Protein AF-A0A967H0J1-F1 (afdb_monomer)

Sequence (138 aa):
DINLATERRHEFLNKMTQTVGEAFLGLTLGCAQCHTHKTDPVSIEDFYRFRAIFANTVIDPKKSKQLAPFVREPGPRPPASFVMERGDFRRPGNPVQPAFLRITNPHNEQISPPPEDAATSGRRAALATWLTRPTHPL

Foldseek 3Di:
DVDDPLVVLLVVLLVVLQVCCCPQVVDRCNQQLQAQDPPDNFHLQLSQLQSLLLQQWDFDPPPDPPDPTDIDRAAQDGDWTFRAHRNPSVRGDHTYHHDHRCVQCVVRDDDDRDPRRDRGNCSVVVVVCQSPDPPRSD

Mean predicted aligned error: 5.74 Å

Solvent-accessible surface area (backbone atoms only — not comparable to full-atom values): 8033 Å² total; per-residue (Å²): 121,103,78,46,69,67,54,56,51,46,54,52,44,51,49,51,41,27,53,50,30,39,75,75,69,72,35,87,48,66,62,13,50,44,38,58,41,92,86,49,95,45,37,34,60,43,40,35,14,38,30,35,38,60,47,39,60,42,76,48,82,88,74,44,94,88,50,79,71,56,75,44,53,68,39,35,72,52,64,90,35,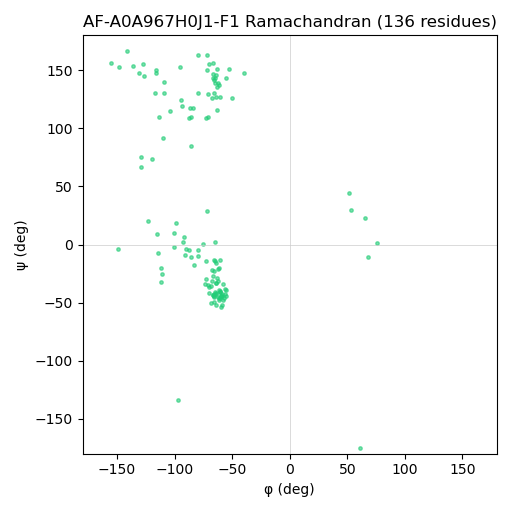45,32,36,55,65,48,36,84,88,40,70,54,62,76,49,62,48,35,68,46,62,85,72,32,89,81,68,66,75,69,72,81,47,58,89,85,34,68,34,40,52,42,60,58,52,49,51,54,51,71,69,39,94,82,39,85,118

pLDDT: mean 87.68, std 12.81, range [47.91, 97.81]

Radius of gyration: 15.19 Å; Cα contacts (8 Å, |Δi|>4): 201; chains: 1; bounding box: 40×36×34 Å

Structure (mmCIF, N/CA/C/O backbone):
data_AF-A0A967H0J1-F1
#
_entry.id   AF-A0A967H0J1-F1
#
loop_
_atom_site.group_PDB
_atom_site.id
_atom_site.type_symbol
_atom_site.label_atom_id
_atom_site.label_alt_id
_atom_site.label_comp_id
_atom_site.label_asym_id
_atom_site.label_entity_id
_atom_site.label_seq_id
_atom_site.pdbx_PDB_ins_code
_atom_site.Cartn_x
_atom_site.Cartn_y
_atom_site.Cartn_z
_atom_site.occupancy
_atom_site.B_iso_or_equiv
_atom_site.auth_seq_id
_atom_site.auth_comp_id
_atom_site.auth_asym_id
_atom_site.auth_atom_id
_atom_site.pdbx_PDB_model_num
ATOM 1 N N . ASP A 1 1 ? 23.637 -3.467 -9.111 1.00 48.94 1 ASP A N 1
ATOM 2 C CA . ASP A 1 1 ? 24.070 -2.096 -9.419 1.00 48.94 1 ASP A CA 1
ATOM 3 C C . ASP A 1 1 ? 23.250 -1.175 -8.535 1.00 48.94 1 ASP A C 1
ATOM 5 O O . ASP A 1 1 ? 22.032 -1.208 -8.648 1.00 48.94 1 ASP A O 1
ATOM 9 N N . ILE A 1 2 ? 23.895 -0.446 -7.621 1.00 54.47 2 ILE A N 1
ATOM 10 C CA . ILE A 1 2 ? 23.274 0.299 -6.502 1.00 54.47 2 ILE A CA 1
ATOM 11 C C . ILE A 1 2 ? 22.371 1.467 -6.962 1.00 54.47 2 ILE A C 1
ATOM 13 O O . ILE A 1 2 ? 21.838 2.228 -6.160 1.00 54.47 2 ILE A O 1
ATOM 17 N N . ASN A 1 3 ? 22.219 1.629 -8.282 1.00 62.38 3 ASN A N 1
ATOM 18 C CA . ASN A 1 3 ? 21.550 2.739 -8.944 1.00 62.38 3 ASN A CA 1
ATOM 19 C C . ASN A 1 3 ? 20.390 2.319 -9.860 1.00 62.38 3 ASN A C 1
ATOM 21 O O . ASN A 1 3 ? 19.980 3.108 -10.724 1.00 62.38 3 ASN A O 1
ATOM 25 N N . LEU A 1 4 ? 19.816 1.127 -9.685 1.00 82.94 4 LEU A N 1
ATOM 26 C CA . LEU A 1 4 ? 18.690 0.704 -10.511 1.00 82.94 4 LEU A CA 1
ATOM 27 C C . LEU A 1 4 ? 17.415 1.490 -10.154 1.00 82.94 4 LEU A C 1
ATOM 29 O O . LEU A 1 4 ? 17.010 1.595 -8.997 1.00 82.94 4 LEU A O 1
ATOM 33 N N . ALA A 1 5 ? 16.747 2.059 -11.162 1.00 83.88 5 ALA A N 1
ATOM 34 C CA . ALA A 1 5 ? 15.541 2.864 -10.946 1.00 83.88 5 ALA A CA 1
ATOM 35 C C . ALA A 1 5 ? 14.387 2.061 -10.315 1.00 83.88 5 ALA A C 1
ATOM 37 O O . ALA A 1 5 ? 13.599 2.614 -9.547 1.00 83.88 5 ALA A O 1
ATOM 38 N N . THR A 1 6 ? 14.300 0.763 -10.612 1.00 87.88 6 THR A N 1
ATOM 39 C CA . THR A 1 6 ? 13.303 -0.146 -10.031 1.00 87.88 6 THR A CA 1
ATOM 40 C C . THR A 1 6 ? 13.568 -0.435 -8.556 1.00 87.88 6 THR A C 1
ATOM 42 O O . THR A 1 6 ? 12.613 -0.469 -7.786 1.00 87.88 6 THR A O 1
ATOM 45 N N . GLU A 1 7 ? 14.833 -0.555 -8.145 1.00 90.31 7 GLU A N 1
ATOM 46 C CA . GLU A 1 7 ? 15.234 -0.706 -6.740 1.00 90.31 7 GLU A CA 1
ATOM 47 C C . GLU A 1 7 ? 14.894 0.557 -5.941 1.00 90.31 7 GLU A C 1
ATOM 49 O O . GLU A 1 7 ? 14.170 0.487 -4.953 1.00 90.31 7 GLU A O 1
ATOM 54 N N . ARG A 1 8 ? 15.273 1.745 -6.438 1.00 88.12 8 ARG A N 1
ATOM 55 C CA . ARG A 1 8 ? 14.900 3.022 -5.797 1.00 88.12 8 ARG A CA 1
ATOM 56 C C . ARG A 1 8 ? 13.392 3.178 -5.640 1.00 88.12 8 ARG A C 1
ATOM 58 O O . ARG A 1 8 ? 12.912 3.636 -4.607 1.00 88.12 8 ARG A O 1
ATOM 65 N N . ARG A 1 9 ? 12.632 2.805 -6.672 1.00 88.69 9 ARG A N 1
ATOM 66 C CA . ARG A 1 9 ? 11.169 2.809 -6.621 1.00 88.69 9 ARG A CA 1
ATOM 67 C C . ARG A 1 9 ? 10.645 1.817 -5.585 1.00 88.69 9 ARG A C 1
ATOM 69 O O . ARG A 1 9 ? 9.681 2.133 -4.893 1.00 88.69 9 ARG A O 1
ATOM 76 N N . HIS A 1 10 ? 11.238 0.630 -5.504 1.00 93.12 10 HIS A N 1
ATOM 77 C CA . HIS A 1 10 ? 10.859 -0.384 -4.533 1.00 93.12 10 HIS A CA 1
ATOM 78 C C . HIS A 1 10 ? 11.034 0.132 -3.103 1.00 93.12 10 HIS A C 1
ATOM 80 O O . HIS A 1 10 ? 10.045 0.167 -2.368 1.00 93.12 10 HIS A O 1
ATOM 86 N N . GLU A 1 11 ? 12.231 0.618 -2.772 1.00 92.88 11 GLU A N 1
ATOM 87 C CA . GLU A 1 11 ? 12.564 1.185 -1.461 1.00 92.88 11 GLU A CA 1
ATOM 88 C C . GLU A 1 11 ? 11.676 2.376 -1.106 1.00 92.88 11 GLU A C 1
ATOM 90 O O . GLU A 1 11 ? 11.128 2.454 -0.009 1.00 92.88 11 GLU A O 1
ATOM 95 N N . PHE A 1 12 ? 11.446 3.279 -2.060 1.00 92.12 12 PHE A N 1
ATOM 96 C CA . PHE A 1 12 ? 10.584 4.436 -1.847 1.00 92.12 12 PHE A CA 1
ATOM 97 C C . PHE A 1 12 ? 9.141 4.043 -1.500 1.00 92.12 12 PHE A C 1
ATOM 99 O O . PHE A 1 12 ? 8.560 4.570 -0.551 1.00 92.12 12 PHE A O 1
ATOM 106 N N . LEU A 1 13 ? 8.558 3.097 -2.245 1.00 94.50 13 LEU A N 1
ATOM 107 C CA . LEU A 1 13 ? 7.208 2.605 -1.967 1.00 94.50 13 LEU A CA 1
ATOM 108 C C . LEU A 1 13 ? 7.141 1.884 -0.613 1.00 94.50 13 LEU A C 1
ATOM 110 O O . LEU A 1 13 ? 6.179 2.089 0.129 1.00 94.50 13 LEU A O 1
ATOM 114 N N . ASN A 1 14 ? 8.152 1.081 -0.263 1.00 95.81 14 ASN A N 1
ATOM 115 C CA . ASN A 1 14 ? 8.222 0.427 1.046 1.00 95.81 14 ASN A CA 1
ATOM 116 C C . ASN A 1 14 ? 8.291 1.466 2.167 1.00 95.81 14 ASN A C 1
ATOM 118 O O . ASN A 1 14 ? 7.523 1.383 3.123 1.00 95.81 14 ASN A O 1
ATOM 122 N N . LYS A 1 15 ? 9.140 2.491 2.022 1.00 95.06 15 LYS A N 1
ATOM 123 C CA . LYS A 1 15 ? 9.298 3.527 3.041 1.00 95.06 15 LYS A CA 1
ATOM 124 C C . LYS A 1 15 ? 8.024 4.340 3.246 1.00 95.06 15 LYS A C 1
ATOM 126 O O . LYS A 1 15 ? 7.647 4.563 4.388 1.00 95.06 15 LYS A O 1
ATOM 131 N N . MET A 1 16 ? 7.323 4.723 2.177 1.00 94.81 16 MET A N 1
ATOM 132 C CA . MET A 1 16 ? 6.017 5.386 2.311 1.00 94.81 16 MET A CA 1
ATOM 133 C C . MET A 1 16 ? 5.007 4.511 3.054 1.00 94.81 16 MET A C 1
ATOM 135 O O . MET A 1 16 ? 4.321 4.994 3.947 1.00 94.81 16 MET A O 1
ATOM 139 N N . THR A 1 17 ? 4.949 3.223 2.710 1.00 96.50 17 THR A N 1
ATOM 140 C CA . THR A 1 17 ? 4.049 2.246 3.341 1.00 96.50 17 THR A CA 1
ATOM 141 C C . THR A 1 17 ? 4.306 2.164 4.846 1.00 96.50 17 THR A C 1
ATOM 143 O O . THR A 1 17 ? 3.370 2.275 5.634 1.00 96.50 17 THR A O 1
ATOM 146 N N . GLN A 1 18 ? 5.575 2.040 5.243 1.00 95.69 18 GLN A N 1
ATOM 147 C CA . GLN A 1 18 ? 5.992 2.000 6.646 1.00 95.69 18 GLN A CA 1
ATOM 148 C C . GLN A 1 18 ? 5.680 3.312 7.366 1.00 95.69 18 GLN A C 1
ATOM 150 O O . GLN A 1 18 ? 4.998 3.300 8.380 1.00 95.69 18 GLN A O 1
ATOM 155 N N . THR A 1 19 ? 6.106 4.449 6.810 1.00 96.12 19 THR A N 1
ATOM 156 C CA . THR A 1 19 ? 5.916 5.762 7.438 1.00 96.12 19 THR A CA 1
ATOM 157 C C . THR A 1 19 ? 4.440 6.108 7.620 1.00 96.12 19 THR A C 1
ATOM 159 O O . THR A 1 19 ? 4.076 6.647 8.657 1.00 96.12 19 THR A O 1
ATOM 162 N N . VAL A 1 20 ? 3.574 5.783 6.656 1.00 96.19 20 VAL A N 1
ATOM 163 C CA . VAL A 1 20 ? 2.128 6.012 6.803 1.00 96.19 20 VAL A CA 1
ATOM 164 C C . VAL A 1 20 ? 1.517 5.057 7.832 1.00 96.19 20 VAL A C 1
ATOM 166 O O . VAL A 1 20 ? 0.709 5.494 8.648 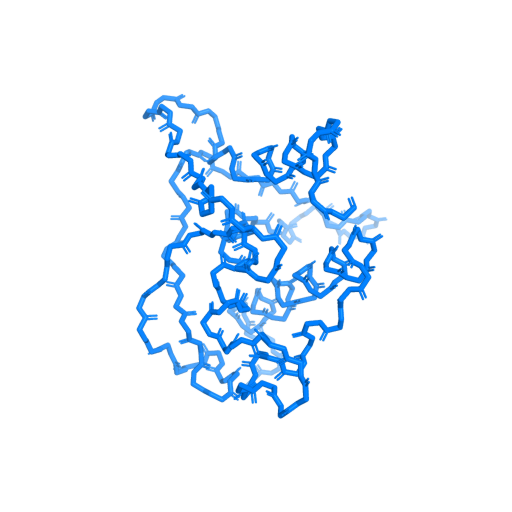1.00 96.19 20 VAL A O 1
ATOM 169 N N . GLY A 1 21 ? 1.915 3.781 7.830 1.00 94.38 21 GLY A N 1
ATOM 170 C CA . GLY A 1 21 ? 1.467 2.812 8.836 1.00 94.38 21 GLY A CA 1
ATOM 171 C C . GLY A 1 21 ? 1.847 3.221 10.261 1.00 94.38 21 GLY A C 1
ATOM 172 O O . GLY A 1 21 ? 1.007 3.188 11.156 1.00 94.38 21 GLY A O 1
ATOM 173 N N . GLU A 1 22 ? 3.079 3.684 10.458 1.00 94.19 22 GLU A N 1
ATOM 174 C CA . GLU A 1 22 ? 3.582 4.147 11.754 1.00 94.19 22 GLU A CA 1
ATOM 175 C C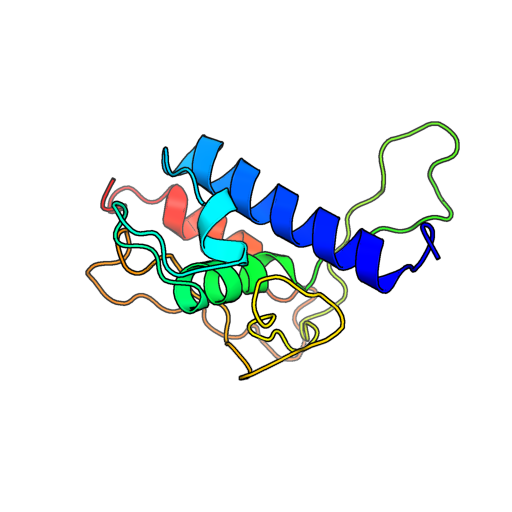 . GLU A 1 22 ? 2.888 5.440 12.195 1.00 94.19 22 GLU A C 1
ATOM 177 O O . GLU A 1 22 ? 2.376 5.513 13.309 1.00 94.19 22 GLU A O 1
ATOM 182 N N . ALA A 1 23 ? 2.830 6.448 11.319 1.00 95.06 23 ALA A N 1
ATOM 183 C CA . ALA A 1 23 ? 2.343 7.777 11.681 1.00 95.06 23 ALA A CA 1
ATOM 184 C C . ALA A 1 23 ? 0.828 7.838 11.920 1.00 95.06 23 ALA A C 1
ATOM 186 O O . ALA A 1 23 ? 0.388 8.618 12.760 1.00 95.06 23 ALA A O 1
ATOM 187 N N . PHE A 1 24 ? 0.035 7.057 11.178 1.00 94.44 24 PHE A N 1
ATOM 188 C CA . PHE A 1 24 ? -1.429 7.163 11.214 1.00 94.44 24 PHE A CA 1
ATOM 189 C C . PHE A 1 24 ? -2.130 5.970 11.861 1.00 94.44 24 PHE A C 1
ATOM 191 O O . PHE A 1 24 ? -3.240 6.133 12.352 1.00 94.44 24 PHE A O 1
ATOM 198 N N . LEU A 1 25 ? -1.520 4.782 11.858 1.00 92.38 25 LEU A N 1
ATOM 199 C CA . LEU A 1 25 ? -2.131 3.568 12.414 1.00 92.38 25 LEU A CA 1
ATOM 200 C C . LEU A 1 25 ? -1.376 3.033 13.637 1.00 92.38 25 LEU A C 1
ATOM 202 O O . LEU A 1 25 ? -1.846 2.090 14.267 1.00 92.38 25 LEU A O 1
ATOM 206 N N . GLY A 1 26 ? -0.208 3.598 13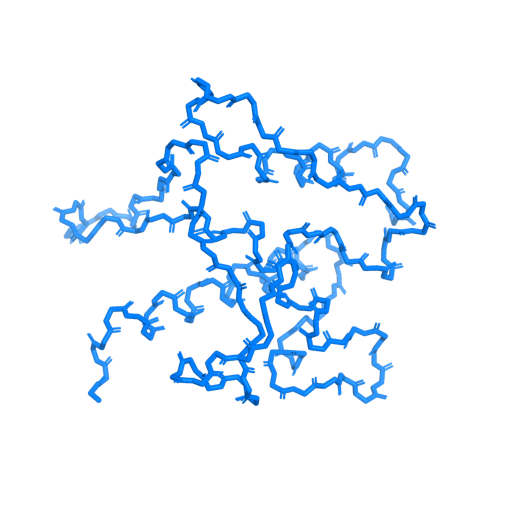.970 1.00 91.56 26 GLY A N 1
ATOM 207 C CA . GLY A 1 26 ? 0.641 3.103 15.055 1.00 91.56 26 GLY A CA 1
ATOM 208 C C . GLY A 1 26 ? 1.219 1.707 14.794 1.00 91.56 26 GLY A C 1
ATOM 209 O O . GLY A 1 26 ? 1.545 0.999 15.743 1.00 91.56 26 GLY A O 1
ATOM 210 N N . LEU A 1 27 ? 1.324 1.285 13.526 1.00 90.25 27 LEU A N 1
ATOM 211 C CA . LEU A 1 27 ? 1.738 -0.068 13.137 1.00 90.25 27 LEU A CA 1
ATOM 212 C C . LEU A 1 27 ? 3.137 -0.092 12.514 1.00 90.25 27 LEU A C 1
ATOM 214 O O . LEU A 1 27 ? 3.412 0.610 11.541 1.00 90.25 27 LEU A O 1
ATOM 218 N N . THR A 1 28 ? 3.993 -0.994 12.993 1.00 90.44 28 THR A N 1
ATOM 219 C CA . THR A 1 28 ? 5.333 -1.247 12.443 1.00 90.44 28 THR A CA 1
ATOM 220 C C . THR A 1 28 ? 5.289 -2.247 11.286 1.00 90.44 28 THR A C 1
ATOM 222 O O . THR A 1 28 ? 5.501 -3.445 11.453 1.00 90.44 28 THR A O 1
ATOM 225 N N . LEU A 1 29 ? 5.026 -1.761 10.071 1.00 92.00 29 LEU A N 1
ATOM 226 C CA . LEU A 1 29 ? 4.819 -2.624 8.896 1.00 92.00 29 LEU A CA 1
ATOM 227 C C . LEU A 1 29 ? 6.110 -3.159 8.244 1.00 92.00 29 LEU A C 1
ATOM 229 O O . LEU A 1 29 ? 6.036 -4.002 7.352 1.00 92.00 29 LEU A O 1
ATOM 233 N N . GLY A 1 30 ? 7.294 -2.677 8.635 1.00 90.62 30 GLY A N 1
ATOM 234 C CA . GLY A 1 30 ? 8.545 -2.919 7.900 1.00 90.62 30 GLY A CA 1
ATOM 235 C C . GLY A 1 30 ? 8.948 -4.389 7.767 1.00 90.62 30 GLY A C 1
ATOM 236 O O . GLY A 1 30 ? 9.368 -4.814 6.694 1.00 90.62 30 GLY A O 1
ATOM 237 N N . CYS A 1 31 ? 8.767 -5.197 8.812 1.00 91.69 31 CYS A N 1
ATOM 238 C CA . CYS A 1 31 ? 9.129 -6.618 8.780 1.00 91.69 31 CYS A CA 1
ATOM 239 C C . CYS A 1 31 ? 8.251 -7.434 7.814 1.00 91.69 31 CYS A C 1
ATOM 241 O O . CYS A 1 31 ? 8.733 -8.383 7.188 1.00 91.69 31 CYS A O 1
ATOM 243 N N . ALA A 1 32 ? 6.988 -7.024 7.640 1.00 93.75 32 AL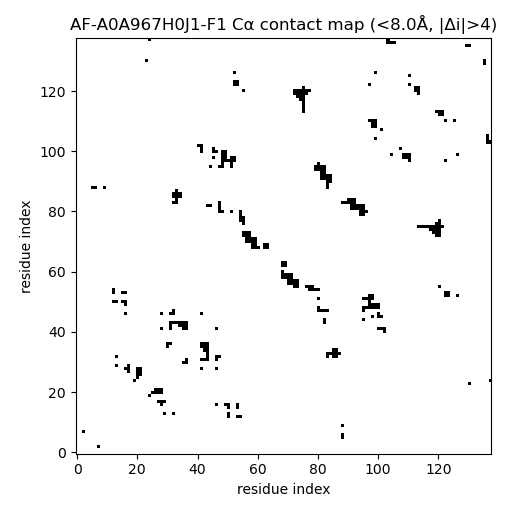A A N 1
ATOM 244 C CA . ALA A 1 32 ? 6.026 -7.706 6.779 1.00 93.75 32 ALA A CA 1
ATOM 245 C C . ALA A 1 32 ? 6.412 -7.664 5.288 1.00 93.75 32 ALA A C 1
ATOM 247 O O . ALA A 1 32 ? 5.900 -8.452 4.499 1.00 93.75 32 ALA A O 1
ATOM 248 N N . GLN A 1 33 ? 7.359 -6.808 4.886 1.00 93.81 33 GLN A N 1
ATOM 249 C CA . GLN A 1 33 ? 7.828 -6.749 3.501 1.00 93.81 33 GLN A CA 1
ATOM 250 C C . GLN A 1 33 ? 8.582 -8.020 3.062 1.00 93.81 33 GLN A C 1
ATOM 252 O O . GLN A 1 33 ? 8.590 -8.348 1.879 1.00 93.81 33 GLN A O 1
ATOM 257 N N . CYS A 1 34 ? 9.213 -8.747 3.995 1.00 93.38 34 CYS A N 1
ATOM 258 C CA . CYS A 1 34 ? 10.020 -9.931 3.674 1.00 93.38 34 CYS A CA 1
ATOM 259 C C . CYS A 1 34 ? 9.399 -11.241 4.170 1.00 93.38 34 CYS A C 1
ATOM 261 O O . CYS A 1 34 ? 9.588 -12.289 3.555 1.00 93.38 34 CYS A O 1
ATOM 263 N N . HIS A 1 35 ? 8.689 -11.223 5.293 1.00 90.25 35 HIS A N 1
ATOM 264 C CA . HIS A 1 35 ? 8.065 -12.419 5.846 1.00 90.25 35 HIS A CA 1
ATOM 265 C C . HIS A 1 35 ? 6.781 -12.055 6.581 1.00 90.25 35 HIS A C 1
ATOM 267 O O . HIS A 1 35 ? 6.656 -10.949 7.093 1.00 90.25 35 HIS A O 1
ATOM 273 N N . THR A 1 36 ? 5.831 -12.988 6.666 1.00 82.69 36 THR A N 1
ATOM 274 C CA . THR A 1 36 ? 4.646 -12.775 7.504 1.00 82.69 36 THR A CA 1
ATOM 275 C C . THR A 1 36 ? 5.142 -12.594 8.930 1.00 82.69 36 THR A C 1
ATOM 277 O O . THR A 1 36 ? 5.973 -13.382 9.404 1.00 82.69 36 THR A O 1
ATOM 280 N N . HIS A 1 37 ? 4.732 -11.501 9.571 1.00 74.12 37 HIS A N 1
ATOM 281 C CA . HIS A 1 37 ? 5.281 -11.153 10.868 1.00 74.12 37 HIS A CA 1
ATOM 282 C C . HIS A 1 37 ? 4.895 -12.217 11.900 1.00 74.12 37 HIS A C 1
ATOM 284 O O . HIS A 1 37 ? 3.787 -12.748 11.881 1.00 74.12 37 HIS A O 1
ATOM 290 N N . LYS A 1 38 ? 5.839 -12.573 12.777 1.00 70.69 38 LYS A N 1
ATOM 291 C CA . LYS A 1 38 ? 5.645 -13.672 13.732 1.00 70.69 38 LYS A CA 1
ATOM 292 C C . LYS A 1 38 ? 4.692 -13.287 14.867 1.00 70.69 38 LYS A C 1
ATOM 294 O O . LYS A 1 38 ? 3.985 -14.159 15.360 1.00 70.69 38 LYS A O 1
ATOM 299 N N . THR A 1 39 ? 4.699 -12.023 15.295 1.00 68.06 39 THR A N 1
ATOM 300 C CA . THR A 1 39 ? 3.912 -11.553 16.451 1.00 68.06 39 THR A CA 1
ATOM 301 C C . THR A 1 39 ? 2.770 -10.614 16.085 1.00 68.06 39 THR A C 1
ATOM 303 O O . THR A 1 39 ? 1.826 -10.511 16.860 1.00 68.06 39 THR A O 1
ATOM 306 N N . ASP A 1 40 ? 2.809 -9.981 14.909 1.00 72.50 40 ASP A N 1
ATOM 307 C CA . ASP A 1 40 ? 1.808 -8.980 14.519 1.00 72.50 40 ASP A CA 1
ATOM 308 C C . ASP A 1 40 ? 0.933 -9.575 13.412 1.00 72.50 40 ASP A C 1
ATOM 310 O O . ASP A 1 40 ? 1.478 -10.221 12.512 1.00 72.50 40 ASP A O 1
ATOM 314 N N . PRO A 1 41 ? -0.397 -9.359 13.411 1.00 85.38 41 PRO A N 1
ATOM 315 C CA . PRO A 1 41 ? -1.323 -10.009 12.471 1.00 85.38 41 PRO A CA 1
ATOM 316 C C . PRO A 1 41 ? -1.248 -9.508 11.015 1.00 85.38 41 PRO A C 1
ATOM 318 O O . PRO A 1 41 ? -2.254 -9.537 10.303 1.00 85.38 41 PRO A O 1
ATOM 321 N N . VAL A 1 42 ? -0.088 -9.026 10.564 1.00 91.19 42 VAL A N 1
ATOM 322 C CA . VAL A 1 42 ? 0.138 -8.463 9.230 1.00 91.19 42 VAL A CA 1
ATOM 323 C C . VAL A 1 42 ? 0.901 -9.474 8.377 1.00 91.19 42 VAL A C 1
ATOM 325 O O . VAL A 1 42 ? 2.056 -9.820 8.645 1.00 91.19 42 VAL A O 1
ATOM 328 N N . SER A 1 43 ? 0.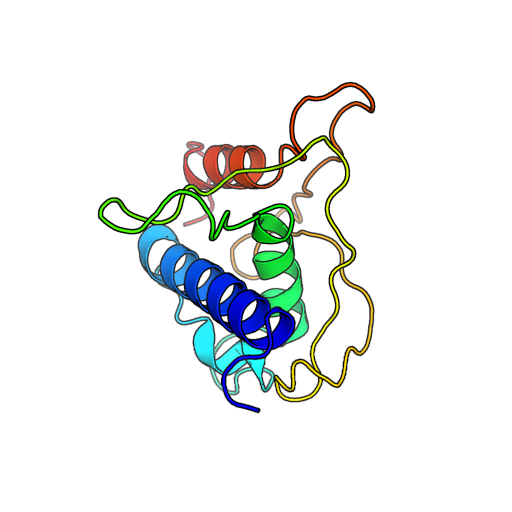240 -9.958 7.328 1.00 93.19 43 SER A N 1
ATOM 329 C CA . SER A 1 43 ? 0.858 -10.839 6.340 1.00 93.19 43 SER A CA 1
ATOM 330 C C . SER A 1 43 ? 1.708 -10.065 5.329 1.00 93.19 43 SER A C 1
ATOM 332 O O . SER A 1 43 ? 1.553 -8.856 5.151 1.00 93.19 43 SER A O 1
ATOM 334 N N . ILE A 1 44 ? 2.576 -10.781 4.607 1.00 94.69 44 ILE A N 1
ATOM 335 C CA . ILE A 1 44 ? 3.284 -10.214 3.446 1.00 94.69 44 ILE A CA 1
ATOM 336 C C . ILE A 1 44 ? 2.288 -9.646 2.430 1.00 94.69 44 ILE A C 1
ATOM 338 O O . ILE A 1 44 ? 2.514 -8.592 1.837 1.00 94.69 44 ILE A O 1
ATOM 342 N N . GLU A 1 45 ? 1.165 -10.337 2.231 1.00 95.06 45 GLU A N 1
ATOM 343 C CA . GLU A 1 45 ? 0.135 -9.878 1.310 1.00 95.06 45 GLU A CA 1
ATOM 344 C C . GLU A 1 45 ? -0.505 -8.572 1.798 1.00 95.06 45 GLU A C 1
ATOM 346 O O . GLU A 1 45 ? -0.623 -7.637 1.010 1.00 95.06 45 GLU A O 1
ATOM 351 N N . ASP A 1 46 ? -0.830 -8.458 3.093 1.00 95.62 46 ASP A N 1
ATOM 352 C CA . ASP A 1 46 ? -1.355 -7.219 3.689 1.00 95.62 46 ASP A CA 1
ATOM 353 C C . ASP A 1 46 ? -0.396 -6.041 3.437 1.00 95.62 46 ASP A C 1
ATOM 355 O O . ASP A 1 46 ? -0.831 -4.970 3.003 1.00 95.62 46 ASP A O 1
ATOM 359 N N . PHE A 1 47 ? 0.915 -6.252 3.618 1.00 96.50 47 PHE A N 1
ATOM 360 C CA . PHE A 1 47 ? 1.934 -5.241 3.323 1.00 96.50 47 PHE A CA 1
ATOM 361 C C . PHE A 1 47 ? 1.897 -4.798 1.856 1.00 96.50 47 PHE A C 1
ATOM 363 O O . PHE A 1 47 ? 1.825 -3.601 1.568 1.00 96.50 47 PHE A O 1
ATOM 370 N N . TYR A 1 48 ? 1.928 -5.740 0.908 1.00 97.81 48 TYR A N 1
ATOM 371 C CA . TYR A 1 48 ? 1.983 -5.397 -0.515 1.00 97.81 48 TYR A CA 1
ATOM 372 C C . TYR A 1 48 ? 0.660 -4.846 -1.062 1.00 97.81 48 TYR A C 1
ATOM 374 O O . TYR A 1 48 ? 0.691 -3.989 -1.950 1.00 97.81 48 TYR A O 1
ATOM 382 N N . ARG A 1 49 ? -0.487 -5.252 -0.506 1.00 97.62 49 ARG A N 1
ATOM 383 C CA . ARG A 1 49 ? -1.803 -4.659 -0.798 1.00 97.62 49 ARG A CA 1
ATOM 384 C C . ARG A 1 49 ? -1.897 -3.222 -0.293 1.00 97.62 49 ARG A C 1
ATOM 386 O O . ARG A 1 49 ? -2.349 -2.350 -1.032 1.00 97.62 49 ARG A O 1
ATOM 393 N N . PHE A 1 50 ? -1.410 -2.944 0.916 1.00 97.62 50 PHE A N 1
ATOM 394 C CA . PHE A 1 50 ? -1.370 -1.580 1.445 1.00 97.62 50 PHE A CA 1
ATOM 395 C C . PHE A 1 50 ? -0.387 -0.705 0.655 1.00 97.62 50 PHE A C 1
ATOM 397 O O . PHE A 1 50 ? -0.723 0.394 0.217 1.00 97.62 50 PHE A O 1
ATOM 404 N N . ARG A 1 51 ? 0.798 -1.233 0.329 1.00 97.69 51 ARG A N 1
ATOM 405 C CA . ARG A 1 51 ? 1.785 -0.571 -0.539 1.00 97.69 51 ARG A CA 1
ATOM 406 C C . ARG A 1 51 ? 1.234 -0.227 -1.925 1.00 97.69 51 ARG A C 1
ATOM 408 O O . ARG A 1 51 ? 1.601 0.805 -2.492 1.00 97.69 51 ARG A O 1
ATOM 415 N N . ALA A 1 52 ? 0.343 -1.053 -2.478 1.00 97.44 52 ALA A N 1
ATOM 416 C CA . ALA A 1 52 ? -0.279 -0.824 -3.783 1.00 97.44 52 ALA A CA 1
ATOM 417 C C . ALA A 1 52 ? -1.163 0.441 -3.837 1.00 97.44 52 ALA A C 1
ATOM 419 O O . ALA A 1 52 ? -1.444 0.943 -4.933 1.00 97.44 52 ALA A O 1
ATOM 420 N N . ILE A 1 53 ? -1.543 1.012 -2.685 1.00 97.06 53 ILE A N 1
ATOM 421 C CA . ILE A 1 53 ? -2.184 2.334 -2.589 1.00 97.06 53 ILE A CA 1
ATOM 422 C C . ILE A 1 53 ? -1.256 3.421 -3.144 1.00 97.06 53 ILE A C 1
ATOM 424 O O . ILE A 1 53 ? -1.695 4.292 -3.890 1.00 97.06 53 ILE A O 1
ATOM 428 N N . PHE A 1 54 ? 0.043 3.334 -2.851 1.00 95.75 54 PHE A N 1
ATOM 429 C CA . PHE A 1 54 ? 1.044 4.319 -3.265 1.00 95.75 54 PHE A CA 1
ATOM 430 C C . PHE A 1 54 ? 1.675 4.012 -4.627 1.00 95.75 54 PHE A C 1
ATOM 432 O O . PHE A 1 54 ? 2.471 4.807 -5.130 1.00 95.75 54 PHE A O 1
ATOM 439 N N . ALA A 1 55 ? 1.335 2.881 -5.252 1.00 94.06 55 ALA A N 1
ATOM 440 C CA . ALA A 1 55 ? 1.960 2.431 -6.492 1.00 94.06 55 ALA A CA 1
ATOM 441 C C . ALA A 1 55 ? 1.759 3.397 -7.672 1.00 94.06 55 ALA A C 1
ATOM 443 O O . ALA A 1 55 ? 2.567 3.373 -8.596 1.00 94.06 55 ALA A O 1
ATOM 444 N N . ASN A 1 56 ? 0.769 4.296 -7.654 1.00 91.88 56 ASN A N 1
ATOM 445 C CA . ASN A 1 56 ? 0.655 5.314 -8.707 1.00 91.88 56 ASN A CA 1
ATOM 446 C C . ASN A 1 56 ? 1.678 6.455 -8.586 1.00 91.88 56 ASN A C 1
ATOM 448 O O . ASN A 1 56 ? 1.673 7.384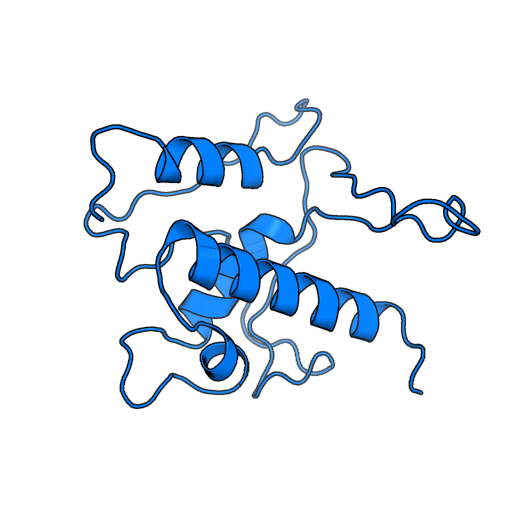 -9.382 1.00 91.88 56 ASN A O 1
ATOM 452 N N . THR A 1 57 ? 2.554 6.427 -7.588 1.00 88.50 57 THR A N 1
ATOM 453 C CA . THR A 1 57 ? 3.464 7.539 -7.330 1.00 88.50 57 THR A CA 1
ATOM 454 C C . THR A 1 57 ? 4.665 7.508 -8.270 1.00 88.50 57 THR A C 1
ATOM 456 O O . THR A 1 57 ? 5.348 6.489 -8.372 1.00 88.50 57 THR A O 1
ATOM 459 N N . VAL A 1 58 ? 4.974 8.630 -8.919 1.00 82.44 58 VAL A N 1
ATOM 460 C CA . VAL A 1 58 ? 6.176 8.827 -9.740 1.00 82.44 58 VAL A CA 1
ATOM 461 C C . VAL A 1 58 ? 7.032 9.932 -9.135 1.00 82.44 58 VAL A C 1
ATOM 463 O O . VAL A 1 58 ? 6.539 11.021 -8.848 1.00 82.44 58 VAL A O 1
ATOM 466 N N . ILE A 1 59 ? 8.322 9.635 -8.977 1.00 74.56 59 ILE A N 1
ATOM 467 C CA . ILE A 1 59 ? 9.356 10.596 -8.591 1.00 74.56 59 ILE A CA 1
ATOM 468 C C . ILE A 1 59 ? 9.973 11.131 -9.881 1.00 74.56 59 ILE A C 1
ATOM 470 O O . ILE A 1 59 ? 10.509 10.341 -10.660 1.00 74.56 59 ILE A O 1
ATOM 474 N N . ASP A 1 60 ? 9.885 12.438 -10.132 1.00 63.19 60 ASP A N 1
ATOM 475 C CA . ASP A 1 60 ? 10.540 13.060 -11.288 1.00 63.19 60 ASP A CA 1
ATOM 476 C C . ASP A 1 60 ? 11.996 13.434 -10.942 1.00 63.19 60 ASP A C 1
ATOM 478 O O . ASP A 1 60 ? 12.218 14.368 -10.166 1.00 63.19 60 ASP A O 1
ATOM 482 N N . PRO A 1 61 ? 13.008 12.742 -11.502 1.00 54.41 61 PRO A N 1
ATOM 483 C CA . PRO A 1 61 ? 14.406 13.021 -11.194 1.00 54.41 61 PRO A CA 1
ATOM 484 C C . PRO A 1 61 ? 14.918 14.329 -11.821 1.00 54.41 61 PRO A C 1
ATOM 486 O O . PRO A 1 61 ? 15.994 14.795 -11.451 1.00 54.41 61 PRO A O 1
ATOM 489 N N . LYS A 1 62 ? 14.201 14.937 -12.781 1.00 51.38 62 LYS A N 1
ATOM 490 C CA . LYS A 1 62 ? 14.722 16.066 -13.575 1.00 51.38 62 LYS A CA 1
ATOM 491 C C . LYS A 1 62 ? 14.490 17.447 -12.951 1.00 51.38 62 LYS A C 1
ATOM 493 O O . LYS A 1 62 ? 15.005 18.425 -13.484 1.00 51.38 62 LYS A O 1
ATOM 498 N N . LYS A 1 63 ? 13.768 17.553 -11.828 1.00 47.97 63 LYS A N 1
ATOM 499 C CA . LYS A 1 63 ? 13.432 18.845 -11.188 1.00 47.97 63 LYS A CA 1
ATOM 500 C C . LYS A 1 63 ? 14.025 19.084 -9.795 1.00 47.97 63 LYS A C 1
ATOM 502 O O . LYS A 1 63 ? 13.674 20.077 -9.169 1.00 47.97 63 LYS A O 1
ATOM 507 N N . SER A 1 64 ? 14.938 18.249 -9.305 1.00 47.91 64 SER A N 1
ATOM 508 C CA . SER A 1 64 ? 15.494 18.416 -7.954 1.00 47.91 64 SER A CA 1
ATOM 509 C C . SER A 1 64 ? 17.020 18.396 -7.942 1.00 47.91 64 SER A C 1
ATOM 511 O O . SER A 1 64 ? 17.634 17.422 -7.514 1.00 47.91 64 SER A O 1
ATOM 513 N N . LYS A 1 65 ? 17.652 19.491 -8.381 1.00 49.41 65 LYS A N 1
ATOM 514 C CA . LYS A 1 65 ? 19.010 19.803 -7.903 1.00 49.41 65 LYS A CA 1
ATOM 515 C C . LYS A 1 65 ? 18.995 20.527 -6.550 1.00 49.41 65 LYS A C 1
ATOM 517 O O . LYS A 1 65 ? 20.024 20.511 -5.890 1.00 49.41 65 LYS A O 1
ATOM 522 N N . GLN A 1 66 ? 17.868 21.119 -6.123 1.00 51.09 66 GLN A N 1
ATOM 523 C CA . GLN A 1 66 ? 17.801 21.893 -4.867 1.00 51.09 66 GLN A CA 1
ATOM 524 C C . GLN A 1 66 ? 16.446 21.901 -4.118 1.00 51.09 66 GLN A C 1
ATOM 526 O O . GLN A 1 66 ? 16.394 22.423 -3.012 1.00 51.09 66 GLN A O 1
ATOM 531 N N . LEU A 1 67 ? 15.367 21.303 -4.637 1.00 49.22 67 LEU A N 1
ATOM 532 C CA . LEU A 1 67 ? 14.078 21.182 -3.928 1.00 49.22 67 LEU A CA 1
ATOM 533 C C . LEU A 1 67 ? 13.642 19.717 -3.906 1.00 49.22 67 LEU A C 1
ATOM 535 O O . LEU A 1 67 ? 13.910 19.012 -4.870 1.00 49.22 67 LEU A O 1
ATOM 539 N N . ALA A 1 68 ? 13.000 19.273 -2.824 1.00 51.91 68 ALA A N 1
ATOM 540 C CA . ALA A 1 68 ? 12.517 17.906 -2.616 1.00 51.91 68 ALA A CA 1
ATOM 541 C C . ALA A 1 68 ? 11.897 17.259 -3.882 1.00 51.91 68 ALA A C 1
ATOM 543 O O . ALA A 1 68 ? 11.292 17.962 -4.695 1.00 51.91 68 ALA A O 1
ATOM 544 N N . PRO A 1 69 ? 12.018 15.928 -4.063 1.00 56.53 69 PRO A N 1
ATOM 545 C CA . PRO A 1 69 ? 11.451 15.232 -5.216 1.00 56.53 69 PRO A CA 1
ATOM 546 C C . PRO A 1 69 ? 9.973 15.594 -5.423 1.00 56.53 69 PRO A C 1
ATOM 548 O O . PRO A 1 69 ? 9.159 15.445 -4.513 1.00 56.53 69 PRO A O 1
ATOM 551 N N . PHE A 1 70 ? 9.614 16.039 -6.632 1.00 64.00 70 PHE A N 1
ATOM 552 C CA . PHE A 1 70 ? 8.214 16.251 -6.996 1.00 64.00 70 PHE A CA 1
ATOM 553 C C . PHE A 1 70 ? 7.525 14.892 -7.136 1.00 64.00 70 PHE A C 1
ATOM 555 O O . PHE A 1 70 ? 7.791 14.127 -8.067 1.00 64.00 70 PHE A O 1
ATOM 562 N N . VAL A 1 71 ? 6.646 14.603 -6.182 1.00 73.69 71 VAL A N 1
ATOM 563 C CA . VAL A 1 71 ? 5.800 13.412 -6.134 1.00 73.69 71 VAL A CA 1
ATOM 564 C C . VAL A 1 7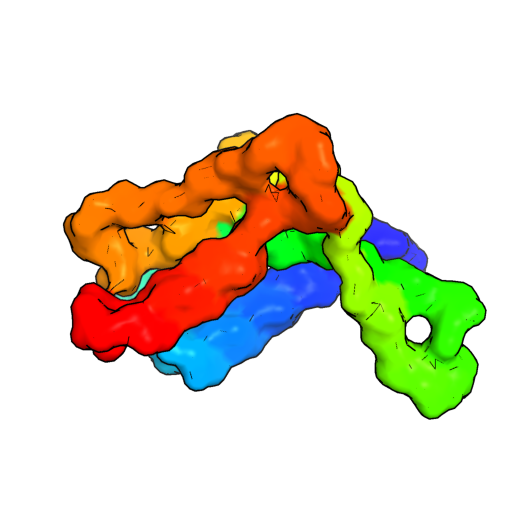1 ? 4.526 13.698 -6.929 1.00 73.69 71 VAL A C 1
ATOM 566 O O . VAL A 1 71 ? 3.761 14.590 -6.568 1.00 73.69 71 VAL A O 1
ATOM 569 N N . ARG A 1 72 ? 4.280 12.946 -8.007 1.00 81.56 72 ARG A N 1
ATOM 570 C CA . ARG A 1 72 ? 3.043 13.048 -8.807 1.00 81.56 72 ARG A CA 1
ATOM 571 C C . ARG A 1 72 ? 2.363 11.696 -8.979 1.00 81.56 72 ARG A C 1
ATOM 573 O O . ARG A 1 72 ? 3.033 10.668 -8.969 1.00 81.56 72 ARG A O 1
ATOM 580 N N . GLU A 1 73 ? 1.057 11.712 -9.219 1.00 82.56 73 GLU A N 1
ATOM 581 C CA . GLU A 1 73 ? 0.286 10.537 -9.635 1.00 82.56 73 GLU A CA 1
ATOM 582 C C . GLU A 1 73 ? -0.223 10.740 -11.065 1.00 82.56 73 GLU A C 1
ATOM 584 O O . GLU A 1 73 ? -1.069 11.607 -11.280 1.00 82.56 73 GLU A O 1
ATOM 589 N N . PRO A 1 74 ? 0.298 10.003 -12.059 1.00 83.44 74 PRO A N 1
ATOM 590 C CA . PRO A 1 74 ? -0.133 10.152 -13.435 1.00 83.44 74 PRO A CA 1
ATOM 591 C C . PRO A 1 74 ? -1.397 9.331 -13.697 1.00 83.44 74 PRO A C 1
ATOM 593 O O . PRO A 1 74 ? -1.363 8.103 -13.652 1.00 83.44 74 PRO A O 1
ATOM 596 N N . GLY A 1 75 ? -2.491 10.007 -14.039 1.00 87.94 75 GLY A N 1
ATOM 597 C CA . GLY A 1 75 ? -3.696 9.379 -14.577 1.00 87.94 75 GLY A CA 1
ATOM 598 C C . GLY A 1 75 ? -4.376 8.360 -13.647 1.00 87.94 75 GLY A C 1
ATOM 599 O O . GLY A 1 75 ? -3.960 8.145 -12.500 1.00 87.94 75 GLY A O 1
ATOM 600 N N . PRO A 1 76 ? -5.428 7.693 -14.143 1.00 90.44 76 PRO A N 1
ATOM 601 C CA . PRO A 1 76 ? -6.266 6.808 -13.337 1.00 90.44 76 PRO A CA 1
ATOM 602 C C . PRO A 1 76 ? -5.730 5.377 -13.235 1.00 90.44 76 PRO A C 1
ATOM 604 O O . PRO A 1 76 ? -6.218 4.592 -12.425 1.00 90.44 76 PRO A O 1
ATOM 607 N N . ARG A 1 77 ? -4.718 5.024 -14.041 1.00 89.94 77 ARG A N 1
ATOM 608 C CA . ARG A 1 77 ? -4.228 3.650 -14.217 1.00 89.94 77 ARG A CA 1
ATOM 609 C C . ARG A 1 77 ? -2.840 3.451 -13.595 1.00 89.94 77 ARG A C 1
ATOM 611 O O . ARG A 1 77 ? -1.833 3.667 -14.269 1.00 89.94 77 ARG A O 1
ATOM 618 N N . PRO A 1 78 ? -2.772 3.019 -12.328 1.00 89.50 78 PRO A N 1
ATOM 619 C CA . PRO A 1 78 ? -1.512 2.699 -11.676 1.00 89.50 78 PRO A CA 1
ATOM 620 C C . PRO A 1 78 ? -0.875 1.425 -12.236 1.00 89.50 78 PRO A C 1
ATOM 622 O O . PRO A 1 78 ? -1.580 0.538 -12.722 1.00 89.50 78 PRO A O 1
ATOM 625 N N . PRO A 1 79 ? 0.455 1.286 -12.109 1.00 91.19 79 PRO A N 1
ATOM 626 C CA . PRO A 1 79 ? 1.140 0.055 -12.469 1.00 91.19 79 PRO A CA 1
ATOM 627 C C . PRO A 1 79 ? 0.685 -1.112 -11.585 1.00 91.19 79 PRO A C 1
ATOM 629 O O . PRO A 1 79 ? 0.342 -0.935 -10.410 1.00 91.19 79 PRO A O 1
ATOM 632 N N . ALA A 1 80 ? 0.737 -2.319 -12.152 1.00 94.44 80 ALA A N 1
ATOM 633 C CA . ALA A 1 80 ? 0.477 -3.550 -11.418 1.00 94.44 80 ALA A CA 1
ATOM 634 C C . ALA A 1 80 ? 1.399 -3.667 -10.192 1.00 94.44 80 ALA A C 1
ATOM 636 O O . ALA A 1 80 ? 2.562 -3.254 -10.215 1.00 94.44 80 ALA A O 1
ATOM 637 N N . SER A 1 81 ? 0.853 -4.212 -9.109 1.00 96.31 81 SER A N 1
ATOM 638 C CA . SER A 1 81 ? 1.568 -4.460 -7.859 1.00 96.31 81 SER A CA 1
ATOM 639 C C . SER A 1 81 ? 1.618 -5.955 -7.593 1.00 96.31 81 SER A C 1
ATOM 641 O O . SER A 1 81 ? 0.696 -6.683 -7.951 1.00 96.31 81 SER A O 1
ATOM 643 N N . PHE A 1 82 ? 2.700 -6.400 -6.965 1.00 97.69 82 PHE A N 1
ATOM 644 C CA . PHE A 1 82 ? 2.978 -7.805 -6.699 1.00 97.69 82 PHE A CA 1
ATOM 645 C C . PHE A 1 82 ? 3.495 -7.948 -5.273 1.00 97.69 82 PHE A C 1
ATOM 647 O O . PHE A 1 82 ? 4.100 -7.013 -4.735 1.00 97.69 82 PHE A O 1
ATOM 654 N N . VAL A 1 83 ? 3.289 -9.124 -4.688 1.00 97.19 83 VAL A N 1
ATOM 655 C CA . VAL A 1 83 ? 4.085 -9.566 -3.542 1.00 97.19 83 VAL A CA 1
ATOM 656 C C . VAL A 1 83 ? 5.523 -9.758 -4.009 1.00 97.19 83 VAL A C 1
ATOM 658 O O . VAL A 1 83 ? 5.733 -10.434 -5.010 1.00 97.19 83 VAL A O 1
ATOM 661 N N . MET A 1 84 ? 6.513 -9.198 -3.312 1.00 96.81 84 MET A N 1
ATOM 662 C CA . MET A 1 84 ? 7.919 -9.476 -3.633 1.00 96.81 84 MET A CA 1
ATOM 663 C C . MET A 1 84 ? 8.427 -10.608 -2.747 1.00 96.81 84 MET A C 1
ATOM 665 O O . MET A 1 84 ? 8.339 -10.542 -1.519 1.00 96.81 84 MET A O 1
ATOM 669 N N . GLU A 1 85 ? 8.942 -11.666 -3.363 1.00 94.69 85 GLU A N 1
ATOM 670 C CA . GLU A 1 85 ? 9.376 -12.859 -2.645 1.00 94.69 85 GLU A CA 1
ATOM 671 C C . GLU A 1 85 ? 10.528 -12.523 -1.698 1.00 94.69 85 GLU A C 1
ATOM 673 O O . GLU A 1 85 ? 11.610 -12.125 -2.128 1.00 94.69 85 GLU A O 1
ATOM 678 N N . ARG A 1 86 ? 10.292 -12.678 -0.390 1.00 92.62 86 ARG A N 1
ATOM 679 C CA . ARG A 1 86 ? 11.249 -12.297 0.662 1.00 92.62 86 ARG A CA 1
ATOM 680 C C . ARG A 1 86 ? 11.747 -10.849 0.550 1.00 92.62 86 ARG A C 1
ATOM 682 O O . ARG A 1 86 ? 12.876 -10.562 0.935 1.00 92.62 86 ARG A O 1
ATOM 689 N N . GLY A 1 87 ? 10.918 -9.953 0.013 1.00 93.31 87 GLY A N 1
ATOM 690 C CA . GLY A 1 87 ? 11.271 -8.553 -0.215 1.00 93.31 87 GLY A CA 1
ATOM 691 C C . GLY A 1 87 ? 12.189 -8.311 -1.417 1.00 93.31 87 GLY A C 1
ATOM 692 O O . GLY A 1 87 ? 12.522 -7.162 -1.687 1.00 93.31 87 GLY A O 1
ATOM 693 N N . ASP A 1 88 ? 12.588 -9.340 -2.176 1.00 95.06 88 ASP A N 1
ATOM 694 C CA . ASP A 1 88 ? 13.473 -9.162 -3.331 1.00 95.06 88 ASP A CA 1
ATOM 695 C C . ASP A 1 88 ? 12.718 -8.496 -4.487 1.00 95.06 88 ASP A C 1
ATOM 697 O O . ASP A 1 88 ? 11.880 -9.109 -5.151 1.00 95.06 88 ASP A O 1
ATOM 701 N N . PHE A 1 89 ? 13.048 -7.233 -4.770 1.00 93.44 89 PHE A N 1
ATOM 702 C CA . PHE A 1 89 ? 12.401 -6.438 -5.813 1.00 93.44 89 PHE A CA 1
ATOM 703 C C . PHE A 1 89 ? 12.530 -7.029 -7.233 1.00 93.44 89 PHE A C 1
ATOM 705 O O . PHE A 1 89 ? 11.843 -6.582 -8.154 1.00 93.44 89 PHE A O 1
ATOM 712 N N . ARG A 1 90 ? 13.413 -8.013 -7.432 1.00 95.00 90 ARG A N 1
ATOM 713 C CA . ARG A 1 90 ? 13.629 -8.711 -8.707 1.00 95.00 90 ARG A CA 1
ATOM 714 C C . ARG A 1 90 ? 12.760 -9.958 -8.844 1.00 95.00 90 ARG A C 1
ATOM 716 O O . ARG A 1 90 ? 12.725 -10.541 -9.923 1.00 95.00 90 ARG A O 1
ATOM 723 N N . ARG A 1 91 ? 12.073 -10.369 -7.775 1.00 96.44 91 ARG A N 1
ATOM 724 C CA . ARG A 1 91 ? 11.253 -11.583 -7.709 1.00 96.44 91 ARG A CA 1
ATOM 725 C C . ARG A 1 91 ? 9.792 -11.233 -7.401 1.00 96.44 91 ARG A C 1
ATOM 727 O O . ARG A 1 91 ? 9.343 -11.423 -6.269 1.00 96.44 91 ARG A O 1
ATOM 734 N N . PRO A 1 92 ? 9.047 -10.672 -8.373 1.00 96.50 92 PRO A N 1
ATOM 735 C CA . PRO A 1 92 ? 7.611 -10.494 -8.219 1.00 96.50 92 PRO A CA 1
ATOM 736 C C . PRO A 1 92 ? 6.926 -11.865 -8.191 1.00 96.50 92 PRO A C 1
ATOM 738 O O . PRO A 1 92 ? 7.119 -12.682 -9.087 1.00 96.50 92 PRO A O 1
ATOM 741 N N . GLY A 1 93 ? 6.135 -12.099 -7.154 1.00 96.50 93 GLY A N 1
ATOM 742 C CA . GLY A 1 93 ? 5.247 -13.243 -7.015 1.00 96.50 93 GLY A CA 1
ATOM 743 C C . GLY A 1 93 ? 3.824 -12.888 -7.443 1.00 96.50 93 GLY A C 1
ATOM 744 O O . GLY A 1 93 ? 3.603 -12.250 -8.472 1.00 96.50 93 GLY A O 1
ATOM 745 N N . ASN A 1 94 ? 2.844 -13.286 -6.631 1.00 96.75 94 ASN A N 1
ATOM 746 C CA . ASN A 1 94 ? 1.429 -13.106 -6.952 1.00 96.75 94 ASN A CA 1
ATOM 747 C C . ASN A 1 94 ? 1.041 -11.619 -7.095 1.00 96.75 94 ASN A C 1
ATOM 749 O O . ASN A 1 94 ? 1.479 -10.789 -6.285 1.00 96.75 94 ASN A O 1
ATOM 753 N N . PRO A 1 95 ? 0.203 -11.267 -8.089 1.00 97.62 95 PRO A N 1
ATOM 754 C CA . PRO A 1 95 ? -0.328 -9.918 -8.226 1.00 97.62 95 PRO A CA 1
ATOM 755 C C . PRO A 1 95 ? -1.270 -9.582 -7.066 1.00 97.62 95 PRO A C 1
ATOM 757 O O . PRO A 1 95 ? -2.003 -10.440 -6.576 1.00 97.62 95 PRO A O 1
ATOM 760 N N . VAL A 1 96 ? -1.288 -8.313 -6.660 1.00 97.25 96 VAL A N 1
ATOM 761 C CA . VAL A 1 96 ? -2.145 -7.807 -5.581 1.00 97.25 96 VAL A CA 1
ATOM 762 C C . VAL A 1 96 ? -2.886 -6.543 -5.994 1.00 97.25 96 VAL A C 1
ATOM 764 O O . VAL A 1 96 ? -2.383 -5.711 -6.753 1.00 97.25 96 VAL A O 1
ATOM 767 N N . GLN A 1 97 ? -4.089 -6.391 -5.449 1.00 96.19 97 GLN A N 1
ATOM 768 C CA . GLN A 1 97 ? -4.898 -5.181 -5.567 1.00 96.19 97 GLN A CA 1
ATOM 769 C C . GLN A 1 97 ? -4.695 -4.276 -4.343 1.00 96.19 97 GLN A C 1
ATOM 771 O O . GLN A 1 97 ? -4.364 -4.781 -3.267 1.00 96.19 97 GLN A O 1
ATOM 776 N N . PRO A 1 98 ? -4.875 -2.949 -4.479 1.00 97.19 98 PRO A N 1
ATOM 777 C CA . PRO A 1 98 ? -4.805 -2.037 -3.341 1.00 97.19 98 PRO A CA 1
ATOM 778 C C . PRO A 1 98 ? -5.884 -2.374 -2.307 1.00 97.19 98 PRO A C 1
ATOM 780 O O . PRO A 1 98 ? -7.036 -2.617 -2.663 1.00 97.19 98 PRO A O 1
ATOM 783 N N . ALA A 1 99 ? -5.528 -2.359 -1.025 1.00 97.25 99 ALA A N 1
ATOM 784 C CA . ALA A 1 99 ? -6.493 -2.518 0.059 1.00 97.25 99 ALA A CA 1
ATOM 785 C C . ALA A 1 99 ? -6.001 -1.878 1.355 1.00 97.25 99 ALA A C 1
ATOM 787 O O . ALA A 1 99 ? -4.795 -1.746 1.570 1.00 97.25 99 ALA A O 1
ATOM 788 N N . PHE A 1 100 ? -6.945 -1.529 2.229 1.00 96.38 100 PHE A N 1
ATOM 789 C CA . PHE A 1 100 ? -6.644 -1.197 3.620 1.00 96.38 100 PHE A CA 1
ATOM 790 C C . PHE A 1 100 ? -6.132 -2.435 4.365 1.00 96.38 100 PHE A C 1
ATOM 792 O O . PHE A 1 100 ? -6.420 -3.571 3.973 1.00 96.38 100 PHE A O 1
ATOM 799 N N . LEU A 1 101 ? -5.369 -2.223 5.440 1.00 94.06 101 LEU A N 1
ATOM 800 C CA . LEU A 1 101 ? -4.852 -3.321 6.253 1.00 94.06 101 LEU A CA 1
ATOM 801 C C . LEU A 1 101 ? -6.010 -4.078 6.900 1.00 94.06 101 LEU A C 1
ATOM 803 O O . LEU A 1 101 ? -6.839 -3.490 7.587 1.00 94.06 101 LEU A O 1
ATOM 807 N N . ARG A 1 102 ? -6.045 -5.399 6.722 1.00 92.81 102 ARG A N 1
ATOM 808 C CA . ARG A 1 102 ? -7.137 -6.247 7.214 1.00 92.81 102 ARG A CA 1
ATOM 809 C C . ARG A 1 102 ? -7.374 -6.117 8.722 1.00 92.81 102 ARG A C 1
ATOM 811 O O . ARG A 1 102 ? -8.519 -6.110 9.152 1.00 92.81 102 ARG A O 1
ATOM 818 N N . ILE A 1 103 ? -6.308 -5.981 9.514 1.00 91.12 103 ILE A N 1
ATOM 819 C CA . ILE A 1 103 ? -6.396 -5.848 10.978 1.00 91.12 103 ILE A CA 1
ATOM 820 C C . ILE A 1 103 ? -7.121 -4.572 11.422 1.00 91.12 103 ILE A C 1
ATOM 822 O O . ILE A 1 103 ? -7.823 -4.586 12.426 1.00 91.12 103 ILE A O 1
ATOM 826 N N . THR A 1 104 ? -6.994 -3.490 10.657 1.00 91.19 104 THR A N 1
ATOM 827 C CA . THR A 1 104 ? -7.673 -2.220 10.922 1.00 91.19 104 THR A CA 1
ATOM 828 C C . THR A 1 104 ? -8.903 -2.036 10.041 1.00 91.19 104 THR A C 1
ATOM 830 O O . THR A 1 104 ? -9.480 -0.964 10.043 1.00 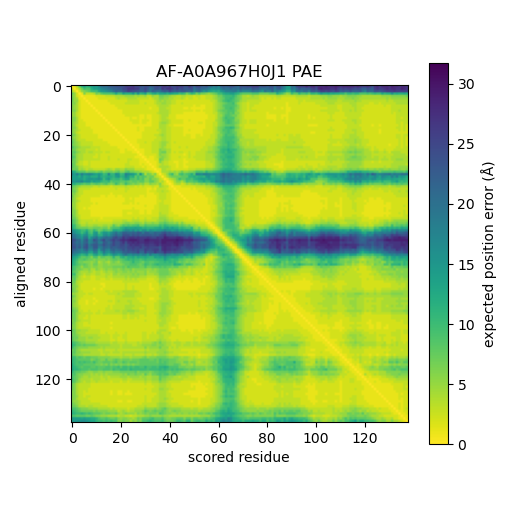91.19 104 THR A O 1
ATOM 833 N N . ASN A 1 105 ? -9.345 -3.058 9.301 1.00 93.88 105 ASN A N 1
ATOM 834 C CA . ASN A 1 105 ? -10.469 -2.983 8.366 1.00 93.88 105 ASN A CA 1
ATOM 835 C C . ASN A 1 105 ? -11.484 -4.120 8.616 1.00 93.88 105 ASN A C 1
ATOM 837 O O . ASN A 1 105 ? -11.648 -5.006 7.771 1.00 93.88 105 ASN A O 1
ATOM 841 N N . PRO A 1 106 ? -12.180 -4.121 9.770 1.00 90.50 106 PRO A N 1
ATOM 842 C CA . PRO A 1 106 ? -13.080 -5.207 10.169 1.00 90.50 106 PRO A CA 1
ATOM 843 C C . PRO A 1 106 ? -14.306 -5.347 9.255 1.00 90.50 106 PRO A C 1
ATOM 845 O O . PRO A 1 106 ? -14.890 -6.423 9.167 1.00 90.50 106 PRO A O 1
ATOM 848 N N . HIS A 1 107 ? -14.680 -4.280 8.545 1.00 90.81 107 HIS A N 1
ATOM 849 C CA . HIS A 1 107 ? -15.808 -4.267 7.612 1.00 90.81 107 HIS A CA 1
ATOM 850 C C . HIS A 1 107 ? -15.414 -4.616 6.169 1.00 90.81 107 HIS A C 1
ATOM 852 O O . HIS A 1 107 ? -16.257 -4.546 5.277 1.00 90.81 107 HIS A O 1
ATOM 858 N N . ASN A 1 108 ? -14.157 -5.019 5.934 1.00 91.75 108 ASN A N 1
ATOM 859 C CA . ASN A 1 108 ? -13.636 -5.395 4.618 1.00 91.75 108 ASN A CA 1
ATOM 860 C C . ASN A 1 108 ? -13.903 -4.333 3.536 1.00 91.75 108 ASN A C 1
ATOM 862 O O . ASN A 1 108 ? -14.314 -4.633 2.413 1.00 91.75 108 ASN A O 1
ATOM 866 N N . GLU A 1 109 ? -13.678 -3.071 3.883 1.00 94.06 109 GLU A N 1
ATOM 867 C CA . GLU A 1 109 ? -13.841 -1.965 2.954 1.00 94.06 109 GLU A CA 1
ATOM 868 C C . GLU A 1 109 ? -12.820 -2.026 1.832 1.00 94.06 109 GLU A C 1
ATOM 870 O O . GLU A 1 109 ? -11.658 -2.396 2.029 1.00 94.06 109 GLU A O 1
ATOM 875 N N . GLN A 1 110 ? -13.274 -1.647 0.644 1.00 94.38 110 GLN A N 1
ATOM 876 C CA . GLN A 1 110 ? -12.513 -1.771 -0.585 1.00 94.38 110 GLN A CA 1
ATOM 877 C C . GLN A 1 110 ? -12.216 -0.397 -1.172 1.00 94.38 110 GLN A C 1
ATOM 879 O O . GLN A 1 110 ? -12.986 0.550 -1.025 1.00 94.38 110 GLN A O 1
ATOM 884 N N . ILE A 1 111 ? -11.091 -0.308 -1.876 1.00 94.94 111 ILE A N 1
ATOM 885 C CA . ILE A 1 111 ? -10.737 0.881 -2.644 1.00 94.94 111 ILE A CA 1
ATOM 886 C C . ILE A 1 111 ? -11.356 0.730 -4.029 1.00 94.94 111 ILE A C 1
ATOM 888 O O . ILE A 1 111 ? -10.907 -0.093 -4.828 1.00 94.94 111 ILE A O 1
ATOM 892 N N . SER A 1 112 ? -12.385 1.526 -4.302 1.00 90.44 112 SER A N 1
ATOM 893 C CA . SER A 1 112 ? -13.049 1.536 -5.602 1.00 90.44 112 SER A CA 1
ATOM 894 C C . SER A 1 112 ? -12.106 2.031 -6.706 1.00 90.44 112 SER A C 1
ATOM 896 O O . SER A 1 112 ? -11.303 2.942 -6.468 1.00 90.44 112 SER A O 1
ATOM 898 N N . PRO A 1 113 ? -12.187 1.465 -7.922 1.00 87.19 113 PRO A N 1
ATOM 899 C CA . PRO A 1 113 ? -11.477 2.012 -9.068 1.00 87.19 113 PRO A CA 1
ATOM 900 C C . PRO A 1 113 ? -12.006 3.419 -9.400 1.00 87.19 113 PRO A C 1
ATOM 902 O O . PRO A 1 113 ? -13.198 3.684 -9.222 1.00 87.19 113 PRO A O 1
ATOM 905 N N . PRO A 1 114 ? -11.142 4.332 -9.873 1.00 88.62 114 PRO A N 1
ATOM 906 C CA . PRO A 1 114 ? -11.580 5.649 -10.317 1.00 88.62 114 PRO A CA 1
ATOM 907 C C . PRO A 1 114 ? -12.343 5.552 -11.655 1.00 88.62 114 PRO A C 1
ATOM 909 O O . PRO A 1 114 ? -12.183 4.563 -12.377 1.00 88.62 114 PRO A O 1
ATOM 912 N N . PRO A 1 115 ? -13.108 6.593 -12.032 1.00 88.19 115 PRO A N 1
ATOM 913 C CA . PRO A 1 115 ? -13.592 6.766 -13.402 1.00 88.19 115 PRO A CA 1
ATOM 914 C C . PRO A 1 115 ? -12.455 6.705 -14.437 1.00 88.19 115 PRO A C 1
ATOM 916 O O . PRO A 1 115 ? -11.316 7.076 -14.140 1.00 88.19 115 PRO A O 1
ATOM 919 N N . GLU A 1 116 ? -12.755 6.262 -15.661 1.00 84.69 116 GLU A N 1
ATOM 920 C CA . GLU A 1 116 ? -11.745 6.098 -16.721 1.00 84.69 116 GLU A CA 1
ATOM 921 C C . GLU A 1 116 ? -11.070 7.413 -17.141 1.00 84.69 116 GLU A C 1
ATOM 923 O O . GLU A 1 116 ? -9.908 7.407 -17.548 1.00 84.69 116 GLU A O 1
ATOM 928 N N . ASP A 1 117 ? -11.779 8.533 -17.019 1.00 88.50 117 ASP A N 1
ATOM 929 C CA . ASP A 1 117 ? -11.333 9.888 -17.344 1.00 88.50 117 ASP A CA 1
ATOM 930 C C . ASP A 1 117 ? -10.725 10.632 -16.141 1.00 88.50 117 ASP A C 1
ATOM 932 O O . ASP A 1 117 ? -10.309 11.788 -16.261 1.00 88.50 117 ASP A O 1
ATOM 936 N N . ALA A 1 118 ? -10.627 9.982 -14.976 1.00 88.69 118 ALA A N 1
ATOM 937 C CA . ALA A 1 118 ? -10.119 10.623 -13.774 1.00 88.69 118 ALA A CA 1
ATOM 938 C C . ALA A 1 118 ? -8.633 10.996 -13.898 1.00 88.69 118 ALA A C 1
ATOM 940 O O . ALA A 1 118 ? -7.793 10.243 -14.392 1.00 88.69 118 ALA A O 1
ATOM 941 N N . ALA A 1 119 ? -8.274 12.158 -13.351 1.00 87.44 119 ALA A N 1
ATOM 942 C CA . ALA A 1 119 ? -6.903 12.664 -13.398 1.00 87.44 119 ALA A CA 1
ATOM 943 C C . ALA A 1 119 ? -5.903 11.835 -12.563 1.00 87.44 119 ALA A C 1
ATOM 945 O O . ALA A 1 119 ? -4.699 11.898 -12.813 1.00 87.44 119 ALA A O 1
ATOM 946 N N . THR A 1 120 ? -6.378 11.072 -11.569 1.00 90.12 120 THR A N 1
ATOM 947 C CA . THR A 1 120 ? -5.549 10.236 -10.683 1.00 90.12 120 THR A CA 1
ATOM 948 C C . THR A 1 120 ? -6.230 8.904 -10.365 1.00 90.12 120 THR A C 1
ATOM 950 O O . THR A 1 120 ? -7.433 8.746 -10.556 1.00 90.12 120 THR A O 1
ATOM 953 N N . SER A 1 121 ? -5.471 7.954 -9.806 1.00 92.31 121 SER A N 1
ATOM 954 C CA . SER A 1 121 ? -6.014 6.665 -9.355 1.00 92.31 121 SER A CA 1
ATOM 955 C C . SER A 1 121 ? -6.996 6.754 -8.175 1.00 92.31 121 SER A C 1
ATOM 957 O O . SER A 1 121 ? -7.606 5.751 -7.822 1.00 92.31 121 SER A O 1
ATOM 959 N N . GLY A 1 122 ? -7.072 7.900 -7.485 1.00 93.50 122 GLY A N 1
ATOM 960 C CA . GLY A 1 122 ? -7.891 8.090 -6.281 1.00 93.50 122 GLY A CA 1
ATOM 961 C C . GLY A 1 122 ? -7.440 7.312 -5.034 1.00 93.50 122 GLY A C 1
ATOM 962 O O . GLY A 1 122 ? -7.904 7.611 -3.940 1.00 93.50 122 GLY A O 1
ATOM 963 N N . ARG A 1 123 ? -6.499 6.363 -5.145 1.00 94.94 123 ARG A N 1
ATOM 964 C CA . ARG A 1 123 ? -6.123 5.436 -4.058 1.00 94.94 123 ARG A CA 1
ATOM 965 C C . ARG A 1 123 ? -5.657 6.135 -2.779 1.00 94.94 123 ARG A C 1
ATOM 967 O O . ARG A 1 123 ? -6.107 5.778 -1.695 1.00 94.94 123 ARG A O 1
ATOM 974 N N . ARG A 1 124 ? -4.787 7.146 -2.885 1.00 93.69 124 ARG A N 1
ATOM 975 C CA . ARG A 1 124 ? -4.330 7.917 -1.712 1.00 93.69 124 ARG A CA 1
ATOM 976 C C . ARG A 1 124 ? -5.438 8.772 -1.102 1.00 93.69 124 ARG A C 1
ATOM 978 O O . ARG A 1 124 ? -5.485 8.899 0.115 1.00 93.69 124 ARG A O 1
ATOM 985 N N . ALA A 1 125 ? -6.330 9.323 -1.927 1.00 93.56 125 ALA A N 1
ATOM 986 C CA . ALA A 1 125 ? -7.494 10.054 -1.436 1.00 93.56 125 ALA A CA 1
ATOM 987 C C . ALA A 1 125 ? -8.450 9.113 -0.686 1.00 93.56 125 ALA A C 1
ATOM 989 O O . ALA A 1 125 ? -8.875 9.444 0.412 1.00 93.56 125 ALA A O 1
ATOM 990 N N . ALA A 1 126 ? -8.690 7.907 -1.213 1.00 95.44 126 ALA A N 1
ATOM 991 C CA . ALA A 1 126 ? -9.477 6.879 -0.537 1.00 95.44 126 ALA A CA 1
ATOM 992 C C . ALA A 1 126 ? -8.877 6.498 0.826 1.00 95.44 126 ALA A C 1
ATOM 994 O O . ALA A 1 126 ? -9.609 6.415 1.806 1.00 95.44 126 ALA A O 1
ATOM 995 N N . LEU A 1 127 ? -7.549 6.338 0.913 1.00 95.94 127 LEU A N 1
ATOM 996 C CA . LEU A 1 127 ? -6.867 6.120 2.193 1.00 95.94 127 LEU A CA 1
ATOM 997 C C . LEU A 1 127 ? -7.041 7.303 3.149 1.00 95.94 127 LEU A C 1
ATOM 999 O O . LEU A 1 127 ? -7.352 7.088 4.313 1.00 95.94 127 LEU A O 1
ATOM 1003 N N . ALA A 1 128 ? -6.870 8.536 2.672 1.00 95.56 128 ALA A N 1
ATOM 1004 C CA . ALA A 1 128 ? -7.035 9.724 3.503 1.00 95.56 128 ALA A CA 1
ATOM 1005 C C . ALA A 1 128 ? -8.465 9.839 4.050 1.00 95.56 128 ALA A C 1
ATOM 1007 O O . ALA A 1 128 ? -8.636 10.030 5.247 1.00 95.56 128 ALA A O 1
ATOM 1008 N N . THR A 1 129 ? -9.482 9.670 3.202 1.00 95.56 129 THR A N 1
ATOM 1009 C CA . THR A 1 129 ? -10.892 9.660 3.616 1.00 95.56 129 THR A CA 1
ATOM 1010 C C . THR A 1 129 ? -11.179 8.542 4.610 1.00 95.56 129 THR A C 1
ATOM 1012 O O . THR A 1 129 ? -11.901 8.755 5.579 1.00 95.56 129 THR A O 1
ATOM 1015 N N . TRP A 1 130 ? -10.616 7.354 4.391 1.00 95.69 130 TRP A N 1
ATOM 1016 C CA . TRP A 1 130 ? -10.798 6.227 5.295 1.00 95.69 130 TRP A CA 1
ATOM 1017 C C . TRP A 1 130 ? -10.164 6.484 6.669 1.00 95.69 130 TRP A C 1
ATOM 1019 O O . TRP A 1 130 ? -10.835 6.278 7.673 1.00 95.69 130 TRP A O 1
ATOM 1029 N N . LEU A 1 131 ? -8.934 7.012 6.718 1.00 95.25 131 LEU A N 1
ATOM 1030 C CA . LEU A 1 131 ? -8.218 7.341 7.960 1.00 95.25 131 LEU A CA 1
ATOM 1031 C C . LEU A 1 131 ? -8.894 8.446 8.783 1.00 95.25 131 LEU A C 1
ATOM 1033 O O . LEU A 1 131 ? -8.785 8.445 10.003 1.00 95.25 131 LEU A O 1
ATOM 1037 N N . THR A 1 132 ? -9.544 9.418 8.138 1.00 94.12 132 THR A N 1
ATOM 1038 C CA . THR A 1 132 ? -10.057 10.623 8.820 1.00 94.12 132 THR A CA 1
ATOM 1039 C C . THR A 1 132 ? -11.549 10.590 9.116 1.00 94.12 132 THR A C 1
ATOM 1041 O O . THR A 1 132 ? -12.084 11.538 9.695 1.00 94.12 132 THR A O 1
ATOM 1044 N N . ARG A 1 133 ? -12.257 9.531 8.717 1.00 92.69 133 ARG A N 1
ATOM 1045 C CA . ARG A 1 133 ? -13.696 9.444 8.971 1.00 92.69 133 ARG A CA 1
ATOM 1046 C C . ARG A 1 133 ? -13.982 9.192 10.464 1.00 92.69 133 ARG A C 1
ATOM 1048 O O . ARG A 1 133 ? -13.235 8.462 11.112 1.00 92.69 133 ARG A O 1
ATOM 1055 N N . PRO A 1 134 ? -15.124 9.665 10.990 1.00 92.00 134 PRO A N 1
ATOM 1056 C CA . PRO A 1 134 ? -15.494 9.453 12.395 1.00 92.00 134 PRO A CA 1
ATOM 1057 C C . PRO A 1 134 ? -15.686 7.984 12.802 1.00 92.00 134 PRO A C 1
ATOM 1059 O O . PRO A 1 134 ? -15.644 7.662 13.981 1.00 92.00 134 PRO A O 1
ATOM 1062 N N . THR A 1 135 ? -15.936 7.097 11.836 1.00 88.56 135 THR A N 1
ATOM 1063 C CA . THR A 1 135 ? -16.162 5.656 12.036 1.00 88.56 135 THR A CA 1
ATOM 1064 C C . THR A 1 135 ? -14.911 4.811 11.771 1.00 88.56 135 THR A C 1
ATOM 1066 O O . THR A 1 135 ? -15.012 3.613 11.492 1.00 88.56 135 THR A O 1
ATOM 1069 N N . HIS A 1 136 ? -13.720 5.416 11.773 1.00 89.44 136 HIS A N 1
ATOM 1070 C CA . HIS A 1 136 ? -12.478 4.656 11.690 1.00 89.44 136 HIS A CA 1
ATOM 1071 C C . HIS A 1 136 ? -12.339 3.749 12.937 1.00 89.44 136 HIS A C 1
ATOM 1073 O O . HIS A 1 136 ? -12.660 4.184 14.039 1.00 89.44 136 HIS A O 1
ATOM 1079 N N . PRO A 1 137 ? -11.946 2.471 12.781 1.00 81.81 137 PRO A N 1
ATOM 1080 C CA . PRO A 1 137 ? -11.975 1.492 13.876 1.00 81.81 137 PRO A CA 1
ATOM 1081 C C . PRO A 1 137 ? -10.799 1.592 14.864 1.00 81.81 137 PRO A C 1
ATOM 1083 O O . PRO A 1 137 ? -10.782 0.841 15.838 1.00 81.81 137 PRO A O 1
ATOM 1086 N N . LEU A 1 138 ? -9.828 2.474 14.604 1.00 83.12 138 LEU A N 1
ATOM 1087 C CA . LEU A 1 138 ? -8.793 2.905 15.553 1.00 83.12 138 LEU A CA 1
ATOM 1088 C C . LEU A 1 138 ? -9.009 4.362 15.940 1.00 83.12 138 LEU A C 1
ATOM 1090 O O . LEU A 1 138 ? -9.371 5.119 15.006 1.00 83.12 138 LEU A O 1
#

Secondary structure (DSSP, 8-state):
-TT-HHHHHHHHHHHHHHHHHHHHH----GGGGTS--SSSS--HHHHHHHHTTSTT-EEEGGG-SSS--EEE--BS-PPPEEEEGGG-TT-EEEEE--B--GGG-TT--B-PPPPTT-SB--HHHHHHHHHHSTT---